Protein AF-A0A958YU13-F1 (afdb_monomer)

Sequence (128 aa):
MLPKTVLDLVNQPFGRNEICEYRNPEIQLRNLEPDIRKAGLGFIFARIAILSGFKGEIPDINKEDITDLLLTRFQTISLNELNFAFKIDRHGYHGEPTQHYQLFNAEYVAKVLNKYLEYKDGVRQRRF

Nearest PDB structures (foldseek):
  4m70-assembly4_H  TM=2.983E-01  e=3.755E+00  Solanum tuberosum
  1r8j-assembly1_A  TM=3.190E-01  e=4.627E+00  Synechococcus elongatus PCC 7942 = FACHB-805
  4m70-assembly2_L  TM=2.774E-01  e=3.382E+00  Solanum tuberosum
  1r8j-assembly1_B  TM=3.356E-01  e=7.028E+00  Synechococcus elongatus PCC 7942 = FACHB-805
  4g86-assembly1_B  TM=3.293E-01  e=7.405E+00  Synechococcus elongatus PCC 7942 = FACHB-805

Mean predicted aligned error: 3.43 Å

Solvent-accessible surface area (backbone atoms only — not comparable to full-atom values): 7325 Å² total; per-residue (Å²): 132,82,56,67,69,41,55,52,50,45,65,43,89,64,54,75,64,42,75,67,74,60,80,68,66,67,58,7,53,68,58,37,57,69,67,55,42,53,53,38,51,51,52,49,50,56,52,46,36,59,76,70,67,48,76,82,79,74,54,67,70,33,54,50,47,33,49,49,49,37,60,72,75,48,24,79,43,29,56,18,51,53,51,41,36,56,51,39,34,72,68,35,77,78,50,81,51,77,80,44,89,84,45,77,36,41,70,45,54,49,54,45,50,51,54,36,50,54,47,51,51,53,57,49,59,74,75,110

Structure (mmCIF, N/CA/C/O backbone):
data_AF-A0A958YU13-F1
#
_entry.id   AF-A0A958YU13-F1
#
loop_
_atom_site.group_PDB
_atom_site.id
_atom_site.type_symbol
_atom_site.label_atom_id
_atom_site.label_alt_id
_atom_site.label_comp_id
_atom_site.label_asym_id
_atom_site.label_entity_id
_atom_site.label_seq_id
_atom_site.pdbx_PDB_ins_code
_atom_site.Cartn_x
_atom_site.Cartn_y
_atom_site.Cartn_z
_atom_site.occupancy
_atom_site.B_iso_or_equiv
_atom_site.auth_seq_id
_atom_site.auth_comp_id
_atom_site.auth_asym_id
_atom_site.auth_atom_id
_atom_site.pdbx_PDB_model_num
ATOM 1 N N . MET A 1 1 ? 10.811 13.795 -12.300 1.00 70.25 1 MET A N 1
ATOM 2 C CA . MET A 1 1 ? 10.123 14.503 -11.196 1.00 70.25 1 MET A CA 1
ATOM 3 C C . MET A 1 1 ? 8.747 13.866 -11.036 1.00 70.25 1 MET A C 1
ATOM 5 O O . MET A 1 1 ? 8.120 13.627 -12.059 1.00 70.25 1 MET A O 1
ATOM 9 N N . LEU A 1 2 ? 8.317 13.502 -9.822 1.00 84.00 2 LEU A N 1
ATOM 10 C CA . LEU A 1 2 ? 6.982 12.913 -9.615 1.00 84.00 2 LEU A CA 1
ATOM 11 C C . LEU A 1 2 ? 5.890 13.977 -9.830 1.00 84.00 2 LEU A C 1
ATOM 13 O O . LEU A 1 2 ? 6.096 15.114 -9.399 1.00 84.00 2 LEU A O 1
ATOM 17 N N . PRO A 1 3 ? 4.743 13.642 -10.452 1.00 89.50 3 PRO A N 1
ATOM 18 C CA . PRO A 1 3 ? 3.630 14.577 -10.586 1.00 89.50 3 PRO A CA 1
ATOM 19 C C . PRO A 1 3 ? 3.138 15.050 -9.215 1.00 89.50 3 PRO A C 1
ATOM 21 O O . PRO A 1 3 ? 2.999 14.239 -8.297 1.00 89.50 3 PRO A O 1
ATOM 24 N N . LYS A 1 4 ? 2.814 16.343 -9.082 1.00 90.38 4 LYS A N 1
ATOM 25 C CA . LYS A 1 4 ? 2.268 16.912 -7.836 1.00 90.38 4 LYS A CA 1
ATOM 26 C C . LYS A 1 4 ? 1.042 16.128 -7.350 1.00 90.38 4 LYS A C 1
ATOM 28 O O . LYS A 1 4 ? 0.987 15.750 -6.187 1.00 90.38 4 LYS A O 1
ATOM 33 N N . THR A 1 5 ? 0.150 15.765 -8.271 1.00 92.44 5 THR A N 1
ATOM 34 C CA . THR A 1 5 ? -1.039 14.942 -8.010 1.00 92.44 5 THR A CA 1
ATOM 35 C C . THR A 1 5 ? -0.710 13.632 -7.290 1.00 92.44 5 THR A C 1
ATOM 37 O O . THR A 1 5 ? -1.417 13.237 -6.371 1.00 92.44 5 THR A O 1
ATOM 40 N N . VAL A 1 6 ? 0.387 12.962 -7.659 1.00 92.81 6 VAL A N 1
ATOM 41 C CA . VAL A 1 6 ? 0.807 11.709 -7.013 1.00 92.81 6 VAL A CA 1
ATOM 42 C C . VAL A 1 6 ? 1.248 11.968 -5.575 1.00 92.81 6 VAL A C 1
ATOM 44 O O . VAL A 1 6 ? 0.865 11.227 -4.671 1.00 92.81 6 VAL A O 1
ATOM 47 N N . LEU A 1 7 ? 2.036 13.021 -5.346 1.00 92.88 7 LEU A N 1
ATOM 48 C CA . LEU A 1 7 ? 2.481 13.385 -4.000 1.00 92.88 7 LEU A CA 1
ATOM 49 C C . LEU A 1 7 ? 1.303 13.764 -3.101 1.00 92.88 7 LEU A C 1
ATOM 51 O O . LEU A 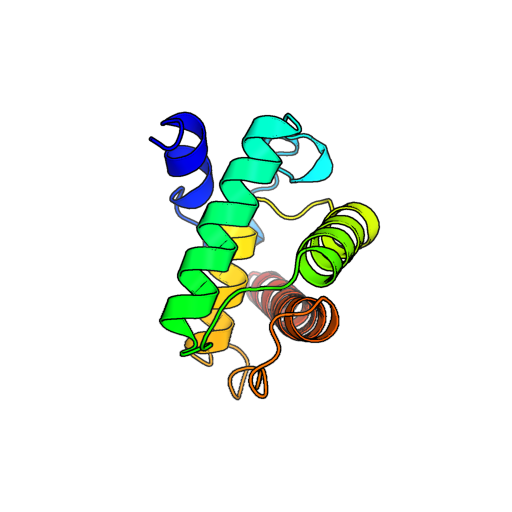1 7 ? 1.279 13.347 -1.944 1.00 92.88 7 LEU A O 1
ATOM 55 N N . ASP A 1 8 ? 0.327 14.493 -3.637 1.00 94.31 8 ASP A N 1
ATOM 56 C CA . ASP A 1 8 ? -0.880 14.884 -2.912 1.00 94.31 8 ASP A CA 1
ATOM 57 C C . ASP A 1 8 ? -1.696 13.638 -2.509 1.00 94.31 8 ASP A C 1
ATOM 59 O O . ASP A 1 8 ? -2.036 13.478 -1.337 1.00 94.31 8 ASP A O 1
ATOM 63 N N . LEU A 1 9 ? -1.907 12.690 -3.434 1.00 93.88 9 LEU A N 1
ATOM 64 C CA . LEU A 1 9 ? -2.626 11.433 -3.170 1.00 93.88 9 LEU A CA 1
ATOM 65 C C . LEU A 1 9 ? -1.925 10.523 -2.152 1.00 93.88 9 LEU A C 1
ATOM 67 O O . LEU A 1 9 ? -2.588 9.841 -1.376 1.00 93.88 9 LEU A O 1
ATOM 71 N N . VAL A 1 10 ? -0.591 10.467 -2.160 1.00 93.25 10 VAL A N 1
ATOM 72 C CA . VAL A 1 10 ? 0.180 9.607 -1.244 1.00 93.25 10 VAL A CA 1
ATOM 73 C C . VAL A 1 10 ? 0.279 10.211 0.159 1.00 93.25 10 VAL A C 1
ATOM 75 O O . VAL A 1 10 ? 0.303 9.471 1.145 1.00 93.25 10 VAL A O 1
ATOM 78 N N . ASN A 1 11 ? 0.393 11.539 0.253 1.00 91.88 11 ASN A N 1
ATOM 79 C CA . ASN A 1 11 ? 0.643 12.242 1.513 1.00 91.88 11 ASN A CA 1
ATOM 80 C C . ASN A 1 11 ? -0.626 12.798 2.167 1.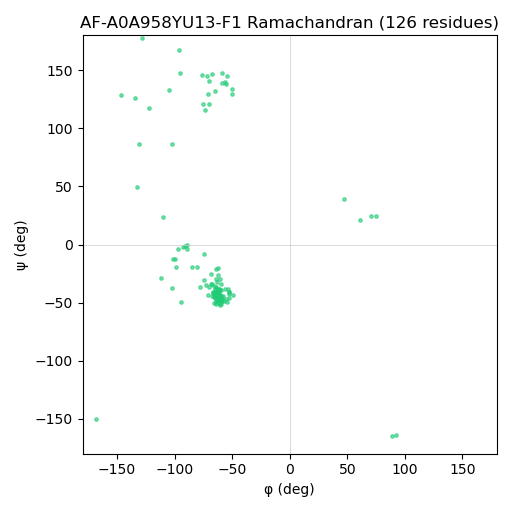00 91.88 11 ASN A C 1
ATOM 82 O O . ASN A 1 11 ? -0.537 13.321 3.279 1.00 91.88 11 ASN A O 1
ATOM 86 N N . GLN A 1 12 ? -1.789 12.674 1.519 1.00 91.25 12 GLN A N 1
ATOM 87 C CA . GLN A 1 12 ? -3.069 12.984 2.143 1.00 91.25 12 GLN A CA 1
ATOM 88 C C . GLN A 1 12 ? -3.167 12.276 3.508 1.00 91.25 12 GLN A C 1
ATOM 90 O O . GLN A 1 12 ? 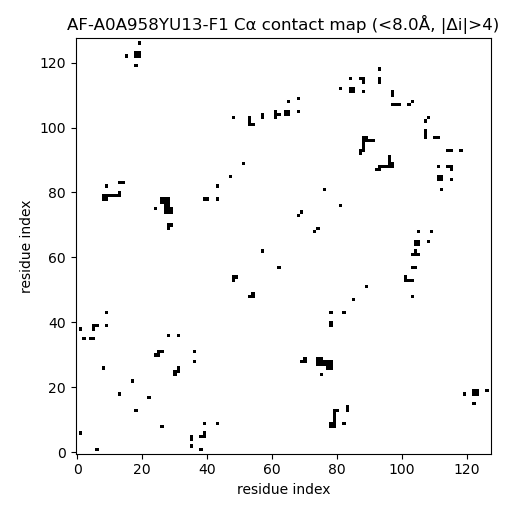-2.929 11.062 3.570 1.00 91.25 12 GLN A O 1
ATOM 95 N N . PRO A 1 13 ? -3.513 12.996 4.596 1.00 89.81 13 PRO A N 1
ATOM 96 C CA . PRO A 1 13 ? -3.658 12.401 5.917 1.00 89.81 13 PRO A CA 1
ATOM 97 C C . PRO A 1 13 ? -4.556 11.166 5.880 1.00 89.81 13 PRO A C 1
ATOM 99 O O . PRO A 1 13 ? -5.607 11.166 5.242 1.00 89.81 13 PRO A O 1
ATOM 102 N N . PHE A 1 14 ? -4.104 10.102 6.535 1.00 90.94 14 PHE A N 1
ATOM 103 C CA . PHE A 1 14 ? -4.853 8.864 6.658 1.00 90.94 14 PHE A CA 1
ATOM 104 C C . PHE A 1 14 ? -4.544 8.217 8.007 1.00 90.94 14 PHE A C 1
ATOM 106 O O . PHE A 1 14 ? -3.378 8.040 8.373 1.00 90.94 14 PHE A O 1
ATOM 113 N N . GLY A 1 15 ? -5.591 7.875 8.748 1.00 88.50 15 GLY A N 1
ATOM 114 C CA . GLY A 1 15 ? -5.514 7.267 10.064 1.00 88.50 15 GLY A CA 1
ATOM 115 C C . GLY A 1 15 ? -6.871 6.746 10.529 1.00 88.50 15 GLY A C 1
ATOM 116 O O . GLY A 1 15 ? -7.700 6.307 9.734 1.00 88.50 15 GLY A O 1
ATOM 117 N N . ARG A 1 16 ? -7.096 6.750 11.848 1.00 86.12 16 ARG A N 1
ATOM 118 C CA . ARG A 1 16 ? -8.315 6.178 12.448 1.00 86.12 16 ARG A CA 1
ATOM 119 C C . ARG A 1 16 ? -9.597 6.874 11.989 1.00 86.12 16 ARG A C 1
ATOM 121 O O . ARG A 1 16 ? -10.595 6.191 11.791 1.00 86.12 16 ARG A O 1
ATOM 128 N N . ASN A 1 17 ? -9.567 8.195 11.821 1.00 86.25 17 ASN A N 1
ATOM 129 C CA . ASN A 1 17 ? -10.741 8.956 11.399 1.00 86.25 17 ASN A CA 1
ATOM 130 C C . ASN A 1 17 ? -11.128 8.566 9.970 1.00 86.25 17 ASN A C 1
ATOM 132 O O . ASN A 1 17 ? -12.251 8.133 9.729 1.00 86.25 17 ASN A O 1
ATOM 136 N N . GLU A 1 18 ? -10.166 8.580 9.047 1.00 87.88 18 GLU A N 1
ATOM 137 C CA . GLU A 1 18 ? -10.390 8.252 7.638 1.00 87.88 18 GLU A CA 1
ATOM 138 C C . GLU A 1 18 ? -10.836 6.795 7.454 1.00 87.88 18 GLU A C 1
ATOM 140 O O . GLU A 1 18 ? -11.741 6.529 6.664 1.00 87.88 18 GLU A O 1
ATOM 145 N N . ILE A 1 19 ? -10.291 5.858 8.245 1.00 87.50 19 ILE A N 1
ATOM 146 C CA . ILE A 1 19 ? -10.737 4.451 8.283 1.00 87.50 19 ILE A CA 1
ATOM 147 C C . ILE A 1 19 ? -12.251 4.328 8.537 1.00 87.50 19 ILE A C 1
ATOM 149 O O . ILE A 1 19 ? -12.907 3.434 7.974 1.00 87.50 19 ILE A O 1
ATOM 153 N N . CYS A 1 20 ? -12.790 5.196 9.395 1.00 81.81 20 CYS A N 1
ATOM 154 C CA . CYS A 1 20 ? -14.165 5.134 9.875 1.00 81.81 20 CYS A CA 1
ATOM 155 C C . CYS A 1 20 ? -15.129 6.080 9.146 1.00 81.81 20 CYS A C 1
ATOM 157 O O . CYS A 1 20 ? -16.334 5.864 9.240 1.00 81.81 20 CYS A O 1
ATOM 159 N N . GLU A 1 21 ? -14.642 7.119 8.465 1.00 73.75 21 GLU A N 1
ATOM 160 C CA . GLU A 1 21 ? -15.484 8.182 7.894 1.00 73.75 21 GLU A CA 1
ATOM 161 C C . GLU A 1 21 ? -15.529 8.195 6.367 1.00 73.75 21 GLU A C 1
ATOM 163 O O . GLU A 1 21 ? -16.537 8.620 5.806 1.00 73.75 21 GLU A O 1
ATOM 168 N N . TYR A 1 22 ? -14.483 7.735 5.671 1.00 62.09 22 TYR A N 1
ATOM 169 C CA . TYR A 1 22 ? -14.307 8.108 4.269 1.00 62.09 22 TYR A CA 1
ATOM 170 C C . TYR A 1 22 ? -13.944 6.931 3.357 1.00 62.09 22 TYR A C 1
ATOM 172 O O . TYR A 1 22 ? -12.955 6.228 3.553 1.00 62.09 22 TYR A O 1
ATOM 180 N N . ARG A 1 23 ? -14.730 6.744 2.293 1.00 72.06 23 ARG A N 1
ATOM 181 C CA . ARG A 1 23 ? -14.322 5.987 1.101 1.00 72.06 23 ARG A CA 1
ATOM 182 C C . ARG A 1 23 ? -14.648 6.824 -0.126 1.00 72.06 23 ARG A C 1
ATOM 184 O O . ARG A 1 23 ? -15.721 6.656 -0.691 1.00 72.06 23 ARG A O 1
ATOM 191 N N . ASN A 1 24 ? -13.747 7.711 -0.541 1.00 86.81 24 ASN A N 1
ATOM 192 C CA . ASN A 1 24 ? -13.853 8.290 -1.879 1.00 86.81 24 ASN A CA 1
ATOM 193 C C . ASN A 1 24 ? -13.445 7.234 -2.911 1.00 86.81 24 ASN A C 1
ATOM 195 O O . ASN A 1 24 ? -12.291 6.798 -2.901 1.00 86.81 24 ASN A O 1
ATOM 199 N N . PRO A 1 25 ? -14.367 6.789 -3.783 1.00 90.25 25 PRO A N 1
ATOM 200 C CA . PRO A 1 25 ? -14.047 5.792 -4.788 1.00 90.25 25 PRO A CA 1
ATOM 201 C C . PRO A 1 25 ? -12.994 6.280 -5.788 1.00 90.25 25 PRO A C 1
ATOM 203 O O . PRO A 1 25 ? -12.197 5.468 -6.239 1.00 90.25 25 PRO A O 1
ATOM 206 N N . GLU A 1 26 ? -12.946 7.571 -6.116 1.00 91.94 26 GLU A N 1
ATOM 207 C CA . GLU A 1 26 ? -12.077 8.124 -7.168 1.00 91.94 26 GLU A CA 1
ATOM 208 C C . GLU A 1 26 ? -10.586 7.970 -6.850 1.00 91.94 26 GLU A C 1
ATOM 210 O O . GLU A 1 26 ? -9.771 7.795 -7.750 1.00 91.94 26 GLU A O 1
ATOM 215 N N . ILE A 1 27 ? -10.227 7.964 -5.564 1.00 91.94 27 ILE A N 1
ATOM 216 C CA . ILE A 1 27 ? -8.836 7.809 -5.115 1.00 91.94 27 ILE A CA 1
ATOM 217 C C . ILE A 1 27 ? -8.422 6.342 -4.906 1.00 91.94 27 ILE A C 1
ATOM 219 O O . ILE A 1 27 ? -7.287 6.072 -4.506 1.00 91.94 27 ILE A O 1
ATOM 223 N N . GLN A 1 28 ? -9.330 5.386 -5.135 1.00 94.75 28 GLN A N 1
ATOM 224 C CA . GLN A 1 28 ? -9.033 3.955 -5.033 1.00 94.75 28 GLN A CA 1
ATOM 225 C C . GLN A 1 28 ? -8.147 3.507 -6.191 1.00 94.75 28 GLN A C 1
ATOM 227 O O . GLN A 1 28 ? -8.341 3.937 -7.326 1.00 94.75 28 GLN A O 1
ATOM 232 N N . LEU A 1 29 ? -7.237 2.565 -5.933 1.00 95.69 29 LEU A N 1
ATOM 233 C CA . LEU A 1 29 ? -6.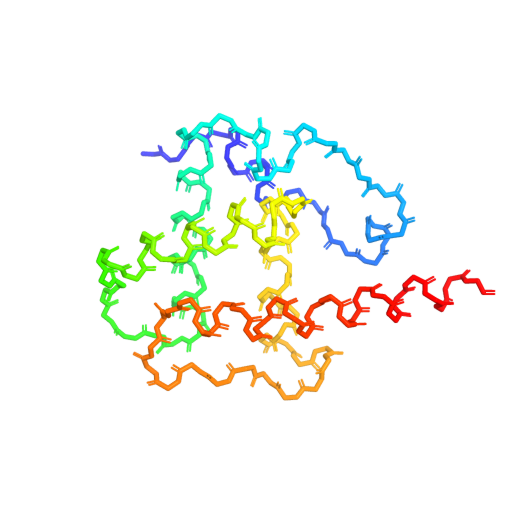292 2.051 -6.927 1.00 95.69 29 LEU A CA 1
ATOM 234 C C . LEU A 1 29 ? -6.967 1.659 -8.248 1.00 95.69 29 LEU A C 1
ATOM 236 O O . LEU A 1 29 ? -6.466 2.025 -9.311 1.00 95.69 29 LEU A O 1
ATOM 240 N N . ARG A 1 30 ? -8.116 0.974 -8.197 1.00 95.12 30 ARG A N 1
ATOM 241 C CA . ARG A 1 30 ? -8.865 0.562 -9.400 1.00 95.12 30 ARG A CA 1
ATOM 242 C C . ARG A 1 30 ? -9.377 1.711 -10.270 1.00 95.12 30 ARG A C 1
ATOM 244 O O . ARG A 1 30 ? -9.559 1.511 -11.463 1.00 95.12 30 ARG A O 1
ATOM 251 N N . ASN A 1 31 ? -9.609 2.880 -9.678 1.00 96.44 31 ASN A N 1
ATOM 252 C CA . ASN A 1 31 ? -10.215 4.031 -10.347 1.00 96.44 31 ASN A CA 1
ATOM 253 C C . ASN A 1 31 ? -9.185 5.092 -10.756 1.00 96.44 31 ASN A C 1
ATOM 255 O O . ASN A 1 31 ? -9.504 5.976 -11.544 1.00 96.44 31 ASN A O 1
ATOM 259 N N . LEU A 1 32 ? -7.948 5.001 -10.258 1.00 95.69 32 LEU A N 1
ATOM 260 C CA . LEU A 1 32 ? -6.866 5.884 -10.681 1.00 95.69 32 LEU A CA 1
ATOM 261 C C . LEU A 1 32 ? -6.468 5.627 -12.139 1.00 95.69 32 LEU A C 1
ATOM 263 O O . LEU A 1 32 ? -6.427 4.481 -12.603 1.00 95.69 32 LEU A O 1
ATOM 267 N N . GLU A 1 33 ? -6.069 6.692 -12.832 1.00 95.69 33 GLU A N 1
ATOM 268 C CA . GLU A 1 33 ? -5.416 6.577 -14.135 1.00 95.69 33 GLU A CA 1
ATOM 269 C C . GLU A 1 33 ? -4.166 5.682 -14.037 1.00 95.69 33 GLU A C 1
ATOM 271 O O . GLU A 1 33 ? -3.421 5.779 -13.050 1.00 95.69 33 GLU A O 1
ATOM 276 N N . PRO A 1 34 ? -3.899 4.815 -15.035 1.00 94.81 34 PRO A N 1
ATOM 277 C CA . PRO A 1 34 ? -2.791 3.863 -14.979 1.00 94.81 34 PRO A CA 1
ATOM 278 C C . PRO A 1 34 ? -1.429 4.492 -14.671 1.00 94.81 34 PRO A C 1
ATOM 280 O O . PRO A 1 34 ? -0.686 3.945 -13.856 1.00 94.81 34 PRO A O 1
ATOM 283 N N . ASP A 1 35 ? -1.127 5.655 -15.251 1.00 95.06 35 ASP A N 1
ATOM 284 C CA . ASP A 1 35 ? 0.155 6.335 -15.052 1.00 95.06 35 ASP A CA 1
ATOM 285 C C . ASP A 1 35 ? 0.291 6.912 -13.641 1.00 95.06 35 ASP A C 1
ATOM 287 O O . ASP A 1 35 ? 1.320 6.720 -12.989 1.00 95.06 35 ASP A O 1
ATOM 291 N N . ILE A 1 36 ? -0.767 7.544 -13.120 1.00 95.75 36 ILE A N 1
ATOM 292 C CA . ILE A 1 36 ? -0.816 8.053 -11.741 1.00 95.75 36 ILE A CA 1
ATOM 293 C C . ILE A 1 36 ? -0.676 6.899 -10.746 1.00 95.75 36 ILE A C 1
ATOM 295 O O . ILE A 1 36 ? 0.123 6.982 -9.809 1.00 95.75 36 ILE A O 1
ATOM 299 N N . ARG A 1 37 ? -1.396 5.794 -10.976 1.00 95.50 37 ARG A N 1
ATOM 300 C CA . ARG A 1 37 ? -1.293 4.579 -10.161 1.00 95.50 37 ARG A CA 1
ATOM 301 C C . ARG A 1 37 ? 0.126 4.020 -10.183 1.00 95.50 37 ARG A C 1
ATOM 303 O O . ARG A 1 37 ? 0.694 3.790 -9.119 1.00 95.50 37 ARG A O 1
ATOM 310 N N . LYS A 1 38 ? 0.714 3.827 -11.367 1.00 95.25 38 LYS A N 1
ATOM 311 C CA . LYS A 1 38 ? 2.068 3.278 -11.525 1.00 95.25 38 LYS A CA 1
ATOM 312 C C . LYS A 1 38 ? 3.111 4.145 -10.819 1.00 95.25 38 LYS A C 1
ATOM 314 O O . LYS A 1 38 ? 3.932 3.614 -10.073 1.00 95.25 38 LYS A O 1
ATOM 319 N N . ALA A 1 39 ? 3.058 5.468 -10.993 1.00 96.00 39 ALA A N 1
ATOM 320 C CA . ALA A 1 39 ? 3.984 6.379 -10.317 1.00 96.00 39 ALA A CA 1
ATOM 321 C C . ALA A 1 39 ? 3.791 6.372 -8.790 1.00 96.00 39 ALA A C 1
ATOM 323 O O . ALA A 1 39 ? 4.775 6.363 -8.049 1.00 96.00 39 ALA A O 1
ATOM 324 N N . GLY A 1 40 ? 2.542 6.336 -8.315 1.00 96.81 40 GLY A N 1
ATOM 325 C CA . GLY A 1 40 ? 2.219 6.261 -6.890 1.00 96.81 40 GLY A CA 1
ATOM 326 C C . GLY A 1 40 ? 2.717 4.976 -6.233 1.00 96.81 40 GLY A C 1
ATOM 327 O O . GLY A 1 40 ? 3.397 5.039 -5.209 1.00 96.81 40 GLY A O 1
ATOM 328 N N . LEU A 1 41 ? 2.445 3.821 -6.845 1.00 97.00 41 LEU A N 1
ATOM 329 C CA . LEU A 1 41 ? 2.932 2.523 -6.371 1.00 97.00 41 LEU A CA 1
ATOM 330 C C . LEU A 1 41 ? 4.461 2.465 -6.370 1.00 97.00 41 LEU A C 1
ATOM 332 O O . LEU A 1 41 ? 5.055 2.081 -5.365 1.00 97.00 41 LEU A O 1
ATOM 336 N N . GLY A 1 42 ? 5.104 2.913 -7.453 1.00 95.50 42 GLY A N 1
ATOM 337 C CA . GLY A 1 42 ? 6.563 2.965 -7.542 1.00 95.50 42 GLY A CA 1
ATOM 338 C C . GLY A 1 42 ? 7.187 3.821 -6.439 1.00 95.50 42 GLY A C 1
ATOM 339 O O . GLY A 1 42 ? 8.134 3.390 -5.784 1.00 95.50 42 GLY A O 1
ATOM 340 N N . PHE A 1 43 ? 6.620 5.001 -6.171 1.00 96.06 43 PHE A N 1
ATOM 341 C CA . PHE A 1 43 ? 7.080 5.869 -5.087 1.00 96.06 43 PHE A CA 1
ATOM 342 C C . PHE A 1 43 ? 6.898 5.230 -3.704 1.00 96.06 43 PHE A C 1
ATOM 344 O O . PHE A 1 43 ? 7.826 5.238 -2.891 1.00 96.06 43 PHE A O 1
ATOM 351 N N . ILE A 1 44 ? 5.719 4.661 -3.436 1.00 97.19 44 ILE A N 1
ATOM 352 C CA . ILE A 1 44 ? 5.409 4.004 -2.163 1.00 97.19 44 ILE A CA 1
ATOM 353 C C . ILE A 1 44 ? 6.367 2.834 -1.921 1.00 97.19 44 ILE A C 1
ATOM 355 O O . ILE A 1 44 ? 7.006 2.785 -0.871 1.00 97.19 44 ILE A O 1
ATOM 359 N N . PHE A 1 45 ? 6.515 1.925 -2.886 1.00 96.38 45 PHE A N 1
ATOM 360 C CA . PHE A 1 45 ? 7.337 0.729 -2.718 1.00 96.38 45 PHE A CA 1
ATOM 361 C C . PHE A 1 45 ? 8.830 1.028 -2.666 1.00 96.38 45 PHE A C 1
ATOM 363 O O . PHE A 1 45 ? 9.515 0.433 -1.840 1.00 96.38 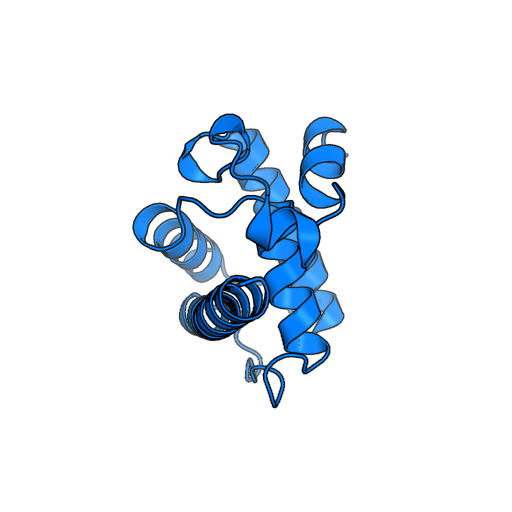45 PHE A O 1
ATOM 370 N N . ALA A 1 46 ? 9.331 2.001 -3.434 1.00 94.69 46 ALA A N 1
ATOM 371 C CA . ALA A 1 46 ? 10.714 2.456 -3.292 1.00 94.69 46 ALA A CA 1
ATOM 372 C C . ALA A 1 46 ? 10.983 2.989 -1.875 1.00 94.69 46 ALA A C 1
ATOM 374 O O . ALA A 1 46 ? 11.975 2.628 -1.242 1.00 94.69 46 ALA A O 1
ATOM 375 N N . ARG A 1 47 ? 10.064 3.799 -1.333 1.00 94.75 47 ARG A N 1
ATOM 376 C CA . ARG A 1 47 ? 10.179 4.319 0.034 1.00 94.75 47 ARG A CA 1
ATOM 377 C C . ARG A 1 47 ? 10.097 3.208 1.083 1.00 94.75 47 ARG A C 1
ATOM 379 O O . ARG A 1 47 ? 10.881 3.224 2.026 1.00 94.75 47 ARG A O 1
ATOM 386 N N . ILE A 1 48 ? 9.179 2.251 0.937 1.00 95.62 48 ILE A N 1
ATOM 387 C CA . ILE A 1 48 ? 9.051 1.118 1.869 1.00 95.62 48 ILE A CA 1
ATOM 388 C C . ILE A 1 48 ? 10.296 0.237 1.817 1.00 95.62 48 ILE A C 1
ATOM 390 O O . ILE A 1 48 ? 10.804 -0.119 2.871 1.00 95.62 48 ILE A O 1
ATOM 394 N N . ALA A 1 49 ? 10.818 -0.076 0.629 1.00 94.56 49 ALA A N 1
ATOM 395 C CA . ALA A 1 49 ? 12.025 -0.882 0.483 1.00 94.56 49 ALA A CA 1
ATOM 396 C C . ALA A 1 49 ? 13.193 -0.268 1.275 1.00 94.56 49 ALA A C 1
ATOM 398 O O . ALA A 1 49 ? 13.821 -0.954 2.079 1.00 94.56 49 ALA A O 1
ATOM 399 N N . ILE A 1 50 ? 13.398 1.047 1.147 1.00 94.38 50 ILE A N 1
ATOM 400 C CA . ILE A 1 50 ? 14.405 1.785 1.924 1.00 94.38 50 ILE A CA 1
ATOM 401 C C . ILE A 1 50 ? 14.113 1.705 3.430 1.00 94.38 50 ILE A C 1
ATOM 403 O O . ILE A 1 50 ? 14.995 1.358 4.213 1.00 94.38 50 ILE A O 1
ATOM 407 N N . LEU A 1 51 ? 12.881 2.010 3.852 1.00 94.56 51 LEU A N 1
ATOM 408 C CA . LEU A 1 51 ? 12.509 2.070 5.273 1.00 94.56 51 LEU A CA 1
ATOM 409 C C . LEU A 1 51 ? 12.516 0.709 5.977 1.00 94.56 51 LEU A C 1
ATOM 411 O O . LEU A 1 51 ? 12.678 0.664 7.195 1.00 94.56 51 LEU A O 1
ATOM 415 N N . SER A 1 52 ? 12.329 -0.376 5.232 1.00 89.25 52 SER A N 1
ATOM 416 C CA . SER A 1 52 ? 12.390 -1.748 5.738 1.00 89.25 52 SER A CA 1
ATOM 417 C C . SER A 1 52 ? 13.806 -2.330 5.682 1.00 89.25 52 SER A C 1
ATOM 419 O O . SER A 1 52 ? 14.024 -3.443 6.139 1.00 89.25 52 SER A O 1
ATOM 421 N N . GLY A 1 53 ? 14.791 -1.605 5.137 1.00 90.38 53 GLY A N 1
ATOM 422 C CA . GLY A 1 53 ? 16.156 -2.116 4.991 1.00 90.38 53 GLY A CA 1
ATOM 423 C C . GLY A 1 53 ? 16.290 -3.214 3.930 1.00 90.38 53 GLY A C 1
ATOM 424 O O . GLY A 1 53 ? 17.208 -4.036 4.004 1.00 90.38 53 GLY A O 1
ATOM 425 N N . PHE A 1 54 ? 15.383 -3.243 2.948 1.00 91.75 54 PHE A N 1
ATOM 426 C CA . PHE A 1 54 ? 15.514 -4.086 1.764 1.00 91.75 54 PHE A CA 1
ATOM 427 C C . PHE A 1 54 ? 16.729 -3.632 0.950 1.00 91.75 54 PHE A C 1
ATOM 429 O O . PHE A 1 54 ? 16.909 -2.440 0.691 1.00 91.75 54 PHE A O 1
ATOM 436 N N . LYS A 1 55 ? 17.573 -4.586 0.553 1.00 87.56 55 LYS A N 1
ATOM 437 C CA . LYS A 1 55 ? 18.783 -4.317 -0.226 1.00 87.56 55 LYS A CA 1
ATOM 438 C C . LYS A 1 55 ? 18.584 -4.736 -1.677 1.00 87.56 55 LYS A C 1
ATOM 440 O O . LYS A 1 55 ? 18.168 -5.857 -1.945 1.00 87.56 55 LYS A O 1
ATOM 445 N N . GLY A 1 56 ? 18.973 -3.859 -2.597 1.00 86.50 56 GLY A N 1
ATOM 446 C CA . GLY A 1 56 ? 18.919 -4.118 -4.033 1.00 86.50 56 GLY A CA 1
ATOM 447 C C . GLY A 1 56 ? 17.625 -3.642 -4.684 1.00 86.50 56 GLY A C 1
ATOM 448 O O . GLY A 1 56 ? 16.890 -2.819 -4.136 1.00 86.50 56 GLY A O 1
ATOM 449 N N . GLU A 1 57 ? 17.380 -4.143 -5.887 1.00 90.56 57 GLU A N 1
ATOM 450 C CA . GLU A 1 57 ? 16.219 -3.783 -6.691 1.00 90.56 57 GLU A CA 1
ATOM 451 C C . GLU A 1 57 ? 15.088 -4.790 -6.502 1.00 90.56 57 GLU A C 1
ATOM 453 O O . GLU A 1 57 ? 15.317 -5.984 -6.316 1.00 90.56 57 GLU A O 1
ATOM 458 N N . ILE A 1 58 ? 13.849 -4.306 -6.579 1.00 93.38 58 ILE A N 1
ATOM 459 C CA . ILE A 1 58 ? 12.686 -5.183 -6.706 1.00 93.38 58 ILE A CA 1
ATOM 460 C C . ILE A 1 58 ? 12.677 -5.691 -8.159 1.00 93.38 58 ILE A C 1
ATOM 462 O O . ILE A 1 58 ? 12.605 -4.854 -9.064 1.00 93.38 58 ILE A O 1
ATOM 466 N N . PRO A 1 59 ? 12.745 -7.009 -8.415 1.00 94.50 59 PRO A N 1
ATOM 467 C CA . PRO A 1 59 ? 12.661 -7.551 -9.771 1.00 94.50 59 PRO A CA 1
ATOM 468 C C . PRO A 1 59 ? 11.347 -7.170 -10.461 1.00 94.50 59 PRO A C 1
ATOM 470 O O . PRO A 1 59 ? 10.309 -7.094 -9.802 1.00 94.50 59 PRO A O 1
ATOM 473 N N . ASP A 1 60 ? 11.364 -6.982 -11.782 1.00 94.62 60 ASP A N 1
ATOM 474 C CA . ASP A 1 60 ? 10.168 -6.565 -12.533 1.00 94.62 60 ASP A CA 1
ATOM 475 C C . ASP A 1 60 ? 9.009 -7.557 -12.406 1.00 94.62 60 ASP A C 1
ATOM 477 O O . ASP A 1 60 ? 7.883 -7.135 -12.156 1.00 94.62 60 ASP A O 1
ATOM 481 N N . ILE A 1 61 ? 9.298 -8.862 -12.406 1.00 96.81 61 ILE A N 1
ATOM 482 C CA . ILE A 1 61 ? 8.292 -9.908 -12.168 1.00 96.81 61 ILE A CA 1
ATOM 483 C C . ILE A 1 61 ? 7.560 -9.730 -10.828 1.00 96.81 61 ILE A C 1
ATOM 485 O O . ILE A 1 61 ? 6.348 -9.902 -10.755 1.00 96.81 61 ILE A O 1
ATOM 489 N N . ASN A 1 62 ? 8.264 -9.301 -9.773 1.00 96.62 62 ASN A N 1
ATOM 490 C CA . ASN A 1 62 ? 7.637 -9.028 -8.480 1.00 96.62 62 ASN A CA 1
ATOM 491 C C . ASN A 1 62 ? 6.802 -7.744 -8.529 1.00 96.62 62 ASN A C 1
ATOM 493 O O . ASN A 1 62 ? 5.768 -7.671 -7.875 1.00 96.62 62 ASN A O 1
ATOM 497 N N . LYS A 1 63 ? 7.221 -6.722 -9.288 1.00 95.62 63 LYS A N 1
ATOM 498 C CA . LYS A 1 63 ? 6.436 -5.484 -9.455 1.00 95.62 63 LYS A CA 1
ATOM 499 C C . LYS A 1 63 ? 5.117 -5.761 -10.177 1.00 95.62 63 LYS A C 1
ATOM 501 O O . LYS A 1 63 ? 4.089 -5.204 -9.789 1.00 95.62 63 LYS A O 1
ATOM 506 N N . GLU A 1 64 ? 5.155 -6.598 -11.209 1.00 96.25 64 GLU A N 1
ATOM 507 C CA . GLU A 1 64 ? 3.981 -7.027 -11.971 1.00 96.25 64 GLU A CA 1
ATOM 508 C C . GLU A 1 64 ? 3.023 -7.834 -11.091 1.00 96.25 64 GLU A C 1
ATOM 510 O O . GLU A 1 64 ? 1.863 -7.451 -10.960 1.00 96.25 64 GLU A O 1
ATOM 515 N N . ASP A 1 65 ? 3.530 -8.854 -10.395 1.00 98.31 65 ASP A N 1
ATOM 516 C CA . ASP A 1 65 ? 2.744 -9.708 -9.494 1.00 98.31 65 ASP A CA 1
ATOM 517 C C . ASP A 1 65 ? 2.123 -8.916 -8.326 1.00 98.31 65 ASP A C 1
ATOM 519 O O . ASP A 1 65 ? 0.941 -9.046 -8.009 1.00 98.31 65 ASP A O 1
ATOM 523 N N . ILE A 1 66 ? 2.875 -7.983 -7.727 1.00 98.19 66 ILE A N 1
ATOM 524 C CA . ILE A 1 66 ? 2.336 -7.067 -6.709 1.00 98.19 66 ILE A CA 1
ATOM 525 C C . ILE A 1 66 ? 1.225 -6.186 -7.294 1.00 98.19 66 ILE A C 1
ATOM 527 O O . ILE A 1 66 ? 0.222 -5.931 -6.624 1.00 98.19 66 ILE A O 1
ATOM 531 N N . THR A 1 67 ? 1.395 -5.689 -8.519 1.00 97.06 67 THR A N 1
ATOM 532 C CA . THR A 1 67 ? 0.385 -4.840 -9.164 1.00 97.06 67 THR A CA 1
ATOM 533 C C . THR A 1 67 ? -0.891 -5.630 -9.436 1.00 97.06 67 THR A C 1
ATOM 535 O O . THR A 1 67 ? -1.977 -5.124 -9.147 1.00 97.06 67 THR A O 1
ATOM 538 N N . ASP A 1 68 ? -0.775 -6.868 -9.917 1.00 97.88 68 ASP A N 1
ATOM 539 C CA . ASP A 1 68 ? -1.917 -7.757 -10.130 1.00 97.88 68 ASP A CA 1
ATOM 540 C C . ASP A 1 68 ? -2.637 -8.074 -8.813 1.00 97.88 68 ASP A C 1
ATOM 542 O O . ASP A 1 68 ? -3.844 -7.856 -8.695 1.00 97.88 68 ASP A O 1
ATOM 546 N N . LEU A 1 69 ? -1.898 -8.445 -7.760 1.00 98.50 69 LEU A N 1
ATOM 547 C CA . LEU A 1 69 ? -2.443 -8.650 -6.414 1.00 98.50 69 LEU A CA 1
ATOM 548 C C . LEU A 1 69 ? -3.248 -7.435 -5.926 1.00 98.50 69 LEU A C 1
ATOM 550 O O . LEU A 1 69 ? -4.343 -7.572 -5.366 1.00 98.50 69 LEU A O 1
ATOM 554 N N . LEU A 1 70 ? -2.701 -6.231 -6.105 1.00 98.19 70 LEU A N 1
ATOM 555 C CA . LEU A 1 70 ? -3.360 -5.002 -5.680 1.00 98.19 70 LEU A CA 1
ATOM 556 C C . LEU A 1 70 ? -4.639 -4.730 -6.471 1.00 98.19 70 LEU A C 1
ATOM 558 O O . LEU A 1 70 ? -5.629 -4.305 -5.879 1.00 98.19 70 LEU A O 1
ATOM 562 N N . LEU A 1 71 ? -4.636 -4.970 -7.781 1.00 96.81 71 LEU A N 1
ATOM 563 C CA . LEU A 1 71 ? -5.778 -4.700 -8.655 1.00 96.81 71 LEU A CA 1
ATOM 564 C C . LEU A 1 71 ? -6.856 -5.788 -8.616 1.00 96.81 71 LEU A C 1
ATOM 566 O O . LEU A 1 71 ? -8.004 -5.505 -8.950 1.00 96.81 71 LEU A O 1
ATOM 570 N N . THR A 1 72 ? -6.530 -6.993 -8.156 1.00 97.25 72 THR A N 1
ATOM 571 C CA . THR A 1 72 ? -7.485 -8.103 -8.030 1.00 97.25 72 THR A CA 1
ATOM 572 C C . THR A 1 72 ? -8.092 -8.188 -6.629 1.00 97.25 72 THR A C 1
ATOM 574 O O . THR A 1 72 ? -9.315 -8.237 -6.481 1.00 97.25 72 THR A O 1
ATOM 577 N N . ARG A 1 73 ? -7.263 -8.155 -5.576 1.00 97.56 73 ARG A N 1
ATOM 578 C CA . ARG A 1 73 ? -7.695 -8.396 -4.187 1.00 97.56 73 ARG A CA 1
ATOM 579 C C . ARG A 1 73 ? -7.848 -7.123 -3.359 1.00 97.56 73 ARG A C 1
ATOM 581 O O . ARG A 1 73 ? -8.770 -7.027 -2.553 1.00 97.56 73 ARG A O 1
ATOM 588 N N . PHE A 1 74 ? -6.969 -6.141 -3.548 1.00 97.06 74 PHE A N 1
ATOM 589 C CA . PHE A 1 74 ? -6.910 -4.928 -2.715 1.00 97.06 74 PHE A CA 1
ATOM 590 C C . PHE A 1 74 ? -7.355 -3.661 -3.458 1.00 97.06 74 PHE A C 1
ATOM 592 O O . PHE A 1 74 ? -7.018 -2.538 -3.082 1.00 97.06 74 PHE A O 1
ATOM 599 N N . GLN A 1 75 ? -8.167 -3.842 -4.496 1.00 94.06 75 GLN A N 1
ATOM 600 C CA . GLN A 1 75 ? -8.465 -2.837 -5.517 1.00 94.06 75 GLN A CA 1
ATOM 601 C C . GLN A 1 75 ? -9.156 -1.563 -4.996 1.00 94.06 75 GLN A C 1
ATOM 603 O O . GLN A 1 75 ? -9.134 -0.520 -5.650 1.00 94.06 75 GLN A O 1
ATOM 608 N N . THR A 1 76 ? -9.777 -1.640 -3.814 1.00 94.44 76 THR A N 1
ATOM 609 C CA . THR A 1 76 ? -10.503 -0.533 -3.175 1.00 94.44 76 THR A CA 1
ATOM 610 C C . THR A 1 76 ? -9.658 0.290 -2.203 1.00 94.44 76 THR A C 1
ATOM 612 O O . THR A 1 76 ? -10.192 1.218 -1.600 1.00 94.44 76 THR A O 1
ATOM 615 N N . ILE A 1 77 ? -8.392 -0.071 -1.986 1.00 95.31 77 ILE A N 1
ATOM 616 C CA . ILE A 1 77 ? -7.454 0.707 -1.167 1.00 95.31 77 ILE A CA 1
ATOM 617 C C . ILE A 1 77 ? -6.982 1.924 -1.976 1.00 95.31 77 ILE A C 1
ATOM 619 O O . ILE A 1 77 ? -6.856 1.837 -3.196 1.00 95.31 77 ILE A O 1
ATOM 623 N N . SER A 1 78 ? -6.739 3.061 -1.325 1.00 96.12 78 SER A N 1
ATOM 624 C CA . SER A 1 78 ? -6.125 4.253 -1.937 1.00 96.12 78 SER A CA 1
ATOM 625 C C . SER A 1 78 ? -4.607 4.318 -1.699 1.00 96.12 78 SER A C 1
ATOM 627 O O . SER A 1 78 ? -4.058 3.589 -0.875 1.00 96.12 78 SER A O 1
ATOM 629 N N . LEU A 1 79 ? -3.889 5.200 -2.406 1.00 96.69 79 LEU A N 1
ATOM 630 C CA . LEU A 1 79 ? -2.426 5.322 -2.270 1.00 96.69 79 LEU A CA 1
ATOM 631 C C . LEU A 1 79 ? -1.976 5.727 -0.851 1.00 96.69 79 LEU A C 1
ATOM 633 O O . LEU A 1 79 ? -1.034 5.141 -0.313 1.00 96.69 79 LEU A O 1
ATOM 637 N N . ASN A 1 80 ? -2.644 6.694 -0.219 1.00 95.94 80 ASN A N 1
ATOM 638 C CA . ASN A 1 80 ? -2.381 7.067 1.176 1.00 95.94 80 ASN A CA 1
ATOM 639 C C . ASN A 1 80 ? -2.709 5.937 2.164 1.00 95.94 80 ASN A C 1
ATOM 641 O O . ASN A 1 80 ? -1.954 5.725 3.111 1.00 95.94 80 ASN A O 1
ATOM 645 N N . GLU A 1 81 ? -3.786 5.185 1.930 1.00 96.75 81 GLU A N 1
ATOM 646 C CA . GLU A 1 81 ? -4.166 4.032 2.749 1.00 96.75 81 GLU A CA 1
ATOM 647 C C . GLU A 1 81 ? -3.132 2.902 2.641 1.00 96.75 81 GLU A C 1
ATOM 649 O O . GLU A 1 81 ? -2.683 2.385 3.662 1.00 96.75 81 GLU A O 1
ATOM 654 N N . LEU A 1 82 ? -2.679 2.574 1.425 1.00 97.75 82 LEU A N 1
ATOM 655 C CA . LEU A 1 82 ? -1.591 1.622 1.188 1.00 97.75 82 LEU A CA 1
ATOM 656 C C . LEU A 1 82 ? -0.321 2.054 1.930 1.00 97.75 82 LEU A C 1
ATOM 658 O O . LEU A 1 82 ? 0.290 1.272 2.654 1.00 97.75 82 LEU A O 1
ATOM 662 N N . ASN A 1 83 ? 0.061 3.324 1.794 1.00 97.19 83 ASN A N 1
ATOM 663 C CA . ASN A 1 83 ? 1.210 3.878 2.498 1.00 97.19 83 ASN A CA 1
ATOM 664 C C . ASN A 1 83 ? 1.056 3.796 4.030 1.00 97.19 83 ASN A C 1
ATOM 666 O O . ASN A 1 83 ? 2.015 3.500 4.748 1.00 97.19 83 ASN A O 1
ATOM 670 N N . PHE A 1 84 ? -0.152 4.038 4.540 1.00 97.06 84 PHE A N 1
ATOM 671 C CA . PHE A 1 84 ? -0.465 3.924 5.958 1.00 97.06 84 PHE A CA 1
ATOM 672 C C . PHE A 1 84 ? -0.382 2.475 6.453 1.00 97.06 84 PHE A C 1
ATOM 674 O O . PHE A 1 84 ? 0.200 2.249 7.511 1.00 97.06 84 PHE A O 1
ATOM 681 N N . ALA A 1 85 ? -0.875 1.499 5.685 1.00 97.75 85 ALA A N 1
ATOM 682 C CA . ALA A 1 85 ? -0.804 0.078 6.024 1.00 97.75 85 ALA A CA 1
ATOM 683 C C . ALA A 1 85 ? 0.641 -0.369 6.311 1.00 97.75 85 ALA A C 1
ATOM 685 O O . ALA A 1 85 ? 0.933 -0.910 7.376 1.00 97.75 85 ALA A O 1
ATOM 686 N N . PHE A 1 86 ? 1.580 -0.034 5.421 1.00 98.00 86 PHE A N 1
ATOM 687 C CA . PHE A 1 86 ? 3.000 -0.333 5.637 1.00 98.00 86 PHE A CA 1
ATOM 688 C C . PHE A 1 86 ? 3.622 0.466 6.785 1.00 98.00 86 PHE A C 1
ATOM 690 O O . PHE A 1 86 ? 4.501 -0.034 7.489 1.00 98.00 86 PHE A O 1
ATOM 697 N N . LYS A 1 87 ? 3.188 1.715 6.997 1.00 97.06 87 LYS A N 1
ATOM 698 C CA . LYS A 1 87 ? 3.646 2.520 8.136 1.00 97.06 87 LYS A CA 1
ATOM 699 C C . LYS A 1 87 ? 3.270 1.853 9.457 1.00 97.06 87 LYS A C 1
ATOM 701 O O . LYS A 1 87 ? 4.125 1.754 10.333 1.00 97.06 87 LYS A O 1
ATOM 706 N N . ILE A 1 88 ? 2.021 1.418 9.608 1.00 97.19 88 ILE A N 1
ATOM 707 C CA . ILE A 1 88 ? 1.556 0.855 10.875 1.00 97.19 88 ILE A CA 1
ATOM 708 C C . ILE A 1 88 ? 2.079 -0.560 11.129 1.00 97.19 88 ILE A C 1
ATOM 710 O O . ILE A 1 88 ? 2.334 -0.884 12.288 1.00 97.19 88 ILE A O 1
ATOM 714 N N . ASP A 1 89 ? 2.320 -1.353 10.079 1.00 98.00 89 ASP A N 1
ATOM 715 C CA . ASP A 1 89 ? 2.981 -2.655 10.206 1.00 98.00 89 ASP A CA 1
ATOM 716 C C . ASP A 1 89 ? 4.415 -2.485 10.714 1.00 98.00 89 ASP A C 1
ATOM 718 O O . ASP A 1 89 ? 4.776 -3.060 11.737 1.00 98.00 89 ASP A O 1
ATOM 722 N N . ARG A 1 90 ? 5.196 -1.590 10.094 1.00 96.00 90 ARG A N 1
ATOM 723 C CA . ARG A 1 90 ? 6.570 -1.284 10.525 1.00 96.00 90 ARG A CA 1
ATOM 724 C C . ARG A 1 90 ? 6.647 -0.724 11.947 1.00 96.00 90 ARG A C 1
ATOM 726 O O . ARG A 1 90 ? 7.659 -0.896 12.615 1.00 96.00 90 ARG A O 1
ATOM 733 N N . HIS A 1 91 ? 5.609 -0.025 12.398 1.00 96.00 91 HIS A N 1
ATOM 734 C CA . HIS A 1 91 ? 5.539 0.556 13.742 1.00 96.00 91 HIS A CA 1
ATOM 735 C C . HIS A 1 91 ? 4.895 -0.387 14.778 1.00 96.00 91 HIS A C 1
ATOM 737 O O . HIS A 1 91 ? 4.784 -0.010 15.941 1.00 96.00 91 HIS A O 1
ATOM 743 N N . GLY A 1 92 ? 4.448 -1.580 14.377 1.00 95.50 92 GLY A N 1
ATOM 744 C CA . GLY A 1 92 ? 3.931 -2.601 15.289 1.00 95.50 92 GLY A CA 1
ATOM 745 C C . GLY A 1 92 ? 2.528 -2.347 15.860 1.00 95.50 92 GLY A C 1
ATOM 746 O O . GLY A 1 92 ? 2.190 -2.858 16.925 1.00 95.50 92 GLY A O 1
ATOM 747 N N . TYR A 1 93 ? 1.673 -1.568 15.186 1.00 93.69 93 TYR A N 1
ATOM 748 C CA . TYR A 1 93 ? 0.324 -1.243 15.700 1.00 93.69 93 TYR A CA 1
ATOM 749 C C . TYR A 1 93 ? -0.609 -2.456 15.835 1.00 93.69 93 TYR A C 1
ATOM 751 O O . TYR A 1 93 ? -1.615 -2.383 16.542 1.00 93.69 93 TYR A O 1
ATOM 759 N N . HIS A 1 94 ? -0.313 -3.536 15.121 1.00 92.31 94 HIS A N 1
ATOM 760 C CA . HIS A 1 94 ? -1.096 -4.769 15.080 1.00 92.31 94 HIS A CA 1
ATOM 761 C C . HIS A 1 94 ? -0.170 -5.984 15.250 1.00 92.31 94 HIS A C 1
ATOM 763 O O . HIS A 1 94 ? -0.186 -6.925 14.455 1.00 92.31 94 HIS A O 1
ATOM 769 N N . GLY A 1 95 ? 0.687 -5.916 16.273 1.00 93.31 95 GLY A N 1
ATOM 770 C CA . GLY A 1 95 ? 1.671 -6.946 16.610 1.00 93.31 95 GLY A CA 1
ATOM 771 C C . GLY A 1 95 ? 3.009 -6.757 15.901 1.00 93.31 95 GLY A C 1
ATOM 772 O O . GLY A 1 95 ? 3.285 -5.692 15.357 1.00 93.31 95 GLY A O 1
ATOM 773 N N . GLU A 1 96 ? 3.832 -7.805 15.907 1.00 96.00 96 GLU A N 1
ATOM 774 C CA . GLU A 1 96 ? 5.180 -7.776 15.328 1.00 96.00 96 GLU A CA 1
ATOM 775 C C . GLU A 1 96 ? 5.175 -7.344 13.853 1.00 96.00 96 GLU A C 1
ATOM 777 O O . GLU A 1 96 ? 4.314 -7.815 13.098 1.00 96.00 96 GLU A O 1
ATOM 782 N N . PRO A 1 97 ? 6.113 -6.486 13.406 1.00 96.44 97 PRO A N 1
ATOM 783 C CA . PRO A 1 97 ? 6.248 -6.114 12.000 1.00 96.44 97 PRO A CA 1
ATOM 784 C C . PRO A 1 97 ? 6.405 -7.329 11.083 1.00 96.44 97 PRO A C 1
ATOM 786 O O . PRO A 1 97 ? 7.024 -8.335 11.441 1.00 96.44 97 PRO A O 1
ATOM 789 N N . THR A 1 98 ? 5.852 -7.246 9.874 1.00 97.06 98 THR A N 1
ATOM 790 C CA . THR A 1 98 ? 5.934 -8.348 8.914 1.00 97.06 98 THR A CA 1
ATOM 791 C C . THR A 1 98 ? 7.365 -8.492 8.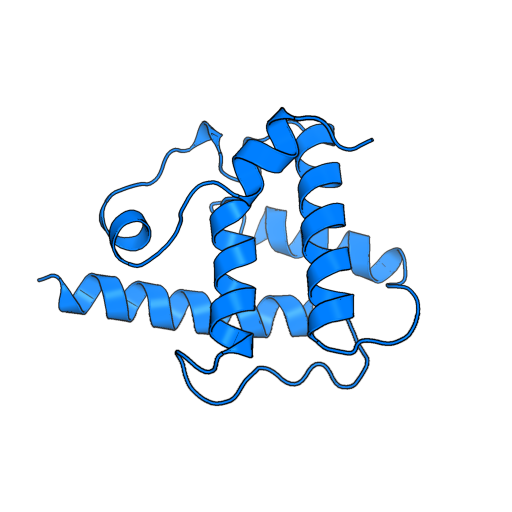403 1.00 97.06 98 THR A C 1
ATOM 793 O O . THR A 1 98 ? 7.926 -7.580 7.796 1.00 97.06 98 THR A O 1
ATOM 796 N N . GLN A 1 99 ? 7.953 -9.669 8.617 1.00 94.06 99 GLN A N 1
ATOM 797 C CA . GLN A 1 99 ? 9.284 -9.996 8.116 1.00 94.06 99 GLN A CA 1
ATOM 798 C C . GLN A 1 99 ? 9.254 -10.171 6.594 1.00 94.06 99 GLN A C 1
ATOM 800 O O . GLN A 1 99 ? 8.434 -10.921 6.065 1.00 94.06 99 GLN A O 1
ATOM 805 N N . HIS A 1 100 ? 10.165 -9.492 5.897 1.00 89.12 100 HIS A N 1
ATOM 806 C CA . HIS A 1 100 ? 10.284 -9.570 4.437 1.00 89.12 100 HIS A CA 1
ATOM 807 C C . HIS A 1 100 ? 11.410 -10.503 3.970 1.00 89.12 100 HIS A C 1
ATOM 809 O O . HIS A 1 100 ? 11.478 -10.802 2.789 1.00 89.12 100 HIS A O 1
ATOM 815 N N . TYR A 1 101 ? 12.316 -10.953 4.850 1.00 89.25 101 TYR A N 1
ATOM 816 C CA . TYR A 1 101 ? 13.399 -11.903 4.517 1.00 89.25 101 TYR A CA 1
ATOM 817 C C . TYR A 1 101 ? 14.193 -11.556 3.239 1.00 89.25 101 TYR A C 1
ATOM 819 O O . TYR A 1 101 ? 14.542 -12.433 2.458 1.00 89.25 101 TYR A O 1
ATOM 827 N N . GLN A 1 102 ? 14.473 -10.263 3.019 1.00 87.81 102 GLN A N 1
ATOM 828 C CA . GLN A 1 102 ? 15.127 -9.744 1.800 1.00 87.81 102 GLN A CA 1
ATOM 829 C C . GLN A 1 102 ? 14.359 -9.998 0.484 1.00 87.81 102 GLN A C 1
ATOM 831 O O . GLN A 1 102 ? 14.935 -9.909 -0.594 1.00 87.81 102 GLN A O 1
ATOM 836 N N . LEU A 1 103 ? 13.051 -10.249 0.556 1.00 90.38 103 LEU A N 1
ATOM 837 C CA . LEU A 1 103 ? 12.156 -10.414 -0.586 1.00 90.38 103 LEU A CA 1
ATOM 838 C C . LEU A 1 103 ? 11.019 -9.392 -0.520 1.00 90.38 103 LEU A C 1
ATOM 840 O O . LEU A 1 103 ? 10.196 -9.399 0.392 1.00 90.38 103 LEU A O 1
ATOM 844 N N . PHE A 1 104 ? 10.955 -8.515 -1.519 1.00 95.62 104 PHE A N 1
ATOM 845 C CA . PHE A 1 104 ? 9.829 -7.607 -1.715 1.00 95.62 104 PHE A CA 1
ATOM 846 C C . PHE A 1 104 ? 8.952 -8.171 -2.839 1.00 95.62 104 PHE A C 1
ATOM 848 O O . PHE A 1 104 ? 9.145 -7.851 -4.010 1.00 95.62 104 PHE A O 1
ATOM 855 N N . ASN A 1 105 ? 8.029 -9.063 -2.486 1.00 96.69 105 ASN A N 1
ATOM 856 C CA . ASN A 1 105 ? 7.157 -9.786 -3.416 1.00 96.69 105 ASN A CA 1
ATOM 857 C C . ASN A 1 105 ? 5.674 -9.662 -3.017 1.00 96.69 105 ASN A C 1
ATOM 859 O O . ASN A 1 105 ? 5.339 -9.069 -1.986 1.00 96.69 105 ASN A O 1
ATOM 863 N N . ALA A 1 106 ? 4.777 -10.235 -3.824 1.00 97.88 106 ALA A N 1
ATOM 864 C CA . ALA A 1 106 ? 3.341 -10.213 -3.558 1.00 97.88 106 ALA A CA 1
ATOM 865 C C . ALA A 1 106 ? 2.973 -10.883 -2.224 1.00 97.88 106 ALA A C 1
ATOM 867 O O . ALA A 1 106 ? 2.086 -10.400 -1.526 1.00 97.88 106 ALA A O 1
ATOM 868 N N . GLU A 1 107 ? 3.687 -11.934 -1.811 1.00 97.94 107 GLU A N 1
ATOM 869 C CA . GLU A 1 107 ? 3.462 -12.592 -0.518 1.00 97.94 107 GLU A CA 1
ATOM 870 C C . GLU A 1 107 ? 3.703 -11.635 0.662 1.00 97.94 107 GLU A C 1
ATOM 872 O O . GLU A 1 107 ? 2.860 -11.524 1.556 1.00 97.94 107 GLU A O 1
ATOM 877 N N . TYR A 1 108 ? 4.826 -10.908 0.656 1.00 97.56 108 TYR A N 1
ATOM 878 C CA . TYR A 1 108 ? 5.136 -9.902 1.673 1.00 97.56 108 TYR A CA 1
ATOM 879 C C . TYR A 1 108 ? 4.070 -8.799 1.711 1.00 97.56 108 TYR A C 1
ATOM 881 O O . TYR A 1 108 ? 3.532 -8.488 2.777 1.00 97.56 108 TYR A O 1
ATOM 889 N N . VAL A 1 109 ? 3.709 -8.257 0.543 1.00 98.31 109 VAL A N 1
ATOM 890 C CA . VAL A 1 109 ? 2.678 -7.215 0.425 1.00 98.31 109 VAL A CA 1
ATOM 891 C C . VAL A 1 109 ? 1.323 -7.722 0.931 1.00 98.31 109 VAL A C 1
ATOM 893 O O . VAL A 1 109 ? 0.660 -7.036 1.708 1.00 98.31 109 VAL A O 1
ATOM 896 N N . ALA A 1 110 ? 0.923 -8.940 0.560 1.00 98.56 110 ALA A N 1
ATOM 897 C CA . ALA A 1 110 ? -0.331 -9.544 0.995 1.00 98.56 110 ALA A CA 1
ATOM 898 C C . ALA A 1 110 ? -0.384 -9.728 2.517 1.00 98.56 110 ALA A C 1
ATOM 900 O O . ALA A 1 110 ? -1.415 -9.441 3.122 1.00 98.56 110 ALA A O 1
ATOM 901 N N . LYS A 1 111 ? 0.708 -10.180 3.149 1.00 98.38 111 LYS A N 1
ATOM 902 C CA . LYS A 1 111 ? 0.780 -10.341 4.611 1.00 98.38 111 LYS A CA 1
ATOM 903 C C . LYS A 1 111 ? 0.564 -9.014 5.337 1.00 98.38 111 LYS A C 1
ATOM 905 O O . LYS A 1 111 ? -0.275 -8.950 6.234 1.00 98.38 111 LYS A O 1
ATOM 910 N N . VAL A 1 112 ? 1.255 -7.956 4.906 1.00 98.38 112 VAL A N 1
ATOM 911 C CA . VAL A 1 112 ? 1.090 -6.602 5.461 1.00 98.38 112 VAL A CA 1
ATOM 912 C C . VAL A 1 112 ? -0.358 -6.133 5.310 1.00 98.38 112 VAL A C 1
ATOM 914 O O . VAL A 1 112 ? -0.972 -5.679 6.275 1.00 98.38 112 VAL A O 1
ATOM 917 N N . LEU A 1 113 ? -0.930 -6.275 4.111 1.00 98.50 113 LEU A N 1
ATOM 918 C CA . LEU A 1 113 ? -2.283 -5.800 3.831 1.00 98.50 113 LEU A CA 1
ATOM 919 C C . LEU A 1 113 ? -3.367 -6.593 4.567 1.00 98.50 113 LEU A C 1
ATOM 921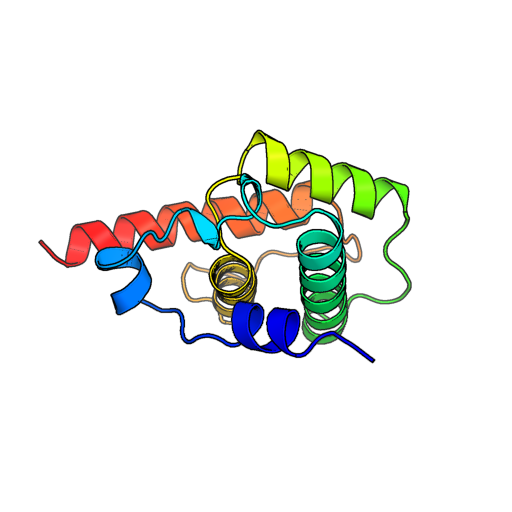 O O . LEU A 1 113 ? -4.347 -5.996 5.000 1.00 98.50 113 LEU A O 1
ATOM 925 N N . ASN A 1 114 ? -3.194 -7.897 4.779 1.00 98.44 114 ASN A N 1
ATOM 926 C CA . ASN A 1 114 ? -4.145 -8.691 5.563 1.00 98.44 114 ASN A CA 1
ATOM 927 C C . ASN A 1 114 ? -4.176 -8.246 7.029 1.00 98.44 114 ASN A C 1
ATOM 929 O O . ASN A 1 114 ? -5.253 -7.979 7.557 1.00 98.44 114 ASN A O 1
ATOM 933 N N . LYS A 1 115 ? -3.007 -8.056 7.653 1.00 98.31 115 LYS A N 1
ATOM 934 C CA . LYS A 1 115 ? -2.919 -7.521 9.023 1.00 98.31 115 LYS A CA 1
ATOM 935 C C . LYS A 1 115 ? -3.514 -6.118 9.122 1.00 98.31 115 LYS A C 1
ATOM 937 O O . LYS A 1 115 ? -4.190 -5.786 10.096 1.00 98.31 115 LYS A O 1
ATOM 942 N N . TYR A 1 116 ? -3.304 -5.295 8.094 1.00 97.62 116 TYR A N 1
ATOM 943 C CA . TYR A 1 116 ? -3.939 -3.985 8.007 1.00 97.62 116 TYR A CA 1
ATOM 944 C C . TYR A 1 116 ? -5.472 -4.081 7.947 1.00 97.62 116 TYR A C 1
ATOM 946 O O . TYR A 1 116 ? -6.139 -3.309 8.632 1.00 97.62 116 TYR A O 1
ATOM 954 N N . LEU A 1 117 ? -6.045 -5.007 7.170 1.00 95.94 117 LEU A N 1
ATOM 955 C CA . LEU A 1 117 ? -7.499 -5.192 7.103 1.00 95.94 117 LEU A CA 1
ATOM 956 C C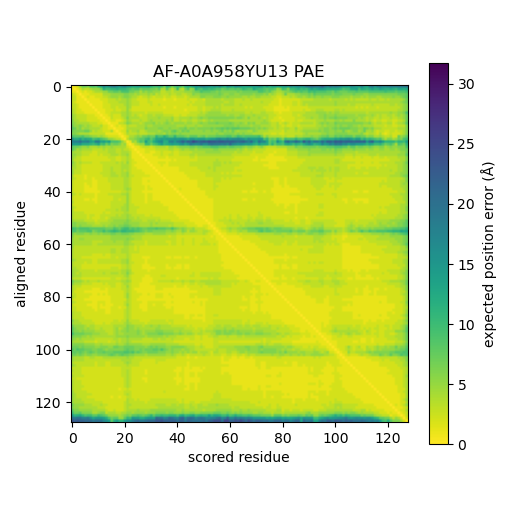 . LEU A 1 117 ? -8.083 -5.621 8.456 1.00 95.94 117 LEU A C 1
ATOM 958 O O . LEU A 1 117 ? -9.069 -5.036 8.896 1.00 95.94 117 LEU A O 1
ATOM 962 N N . GLU A 1 118 ? -7.430 -6.545 9.162 1.00 96.81 118 GLU A N 1
ATOM 963 C CA . GLU A 1 118 ? -7.822 -6.939 10.523 1.00 96.81 118 GLU A CA 1
ATOM 964 C C . GLU A 1 118 ? -7.778 -5.747 11.493 1.00 96.81 118 GLU A C 1
ATOM 966 O O . GLU A 1 118 ? -8.727 -5.490 12.239 1.00 96.81 118 GLU A O 1
ATOM 971 N N . TYR A 1 119 ? -6.700 -4.956 11.442 1.00 95.75 119 TYR A N 1
ATOM 972 C CA . TYR A 1 119 ? -6.583 -3.722 12.218 1.00 95.75 119 TYR A CA 1
ATOM 973 C C . TYR A 1 119 ? -7.705 -2.733 11.886 1.00 95.75 119 TYR A C 1
ATOM 975 O O . TYR A 1 119 ? -8.317 -2.152 12.785 1.00 95.75 119 TYR A O 1
ATOM 983 N N . LYS A 1 120 ? -7.980 -2.535 10.595 1.00 94.12 120 LYS A N 1
ATOM 984 C CA . LYS A 1 120 ? -9.003 -1.623 10.083 1.00 94.12 120 LYS A CA 1
ATOM 985 C C . LYS A 1 120 ? -10.391 -2.011 10.585 1.00 94.12 120 LYS A C 1
ATOM 987 O O . LYS A 1 120 ? -11.139 -1.135 11.021 1.00 94.12 120 LYS A O 1
ATOM 992 N N . ASP A 1 121 ? -10.717 -3.299 10.572 1.00 93.56 121 ASP A N 1
ATOM 993 C CA . ASP A 1 121 ? -11.988 -3.809 11.084 1.00 93.56 121 ASP A CA 1
ATOM 994 C C . ASP A 1 121 ? -12.090 -3.636 12.603 1.00 93.56 121 ASP A C 1
ATOM 996 O O . ASP A 1 121 ? -13.108 -3.148 13.097 1.00 93.56 121 ASP A O 1
ATOM 1000 N N . GLY A 1 122 ? -11.009 -3.892 13.346 1.00 93.88 122 GLY A N 1
ATOM 1001 C CA . GLY A 1 122 ? -10.957 -3.625 14.786 1.00 93.88 122 GLY A CA 1
ATOM 1002 C C . GLY A 1 122 ? -11.126 -2.142 15.142 1.00 93.88 122 GLY A C 1
ATOM 1003 O O . GLY A 1 122 ? -11.810 -1.807 16.109 1.00 93.88 122 GLY A O 1
ATOM 1004 N N . VAL A 1 123 ? -10.546 -1.226 14.358 1.00 92.31 123 VAL A N 1
ATOM 1005 C CA . VAL A 1 123 ? -10.733 0.227 14.541 1.00 92.31 123 VAL A CA 1
ATOM 1006 C C . VAL A 1 123 ? -12.189 0.630 14.307 1.00 92.31 123 VAL A C 1
ATOM 1008 O O . VAL A 1 123 ? -12.725 1.423 15.078 1.00 92.31 123 VAL A O 1
ATOM 1011 N N . ARG A 1 124 ? -12.841 0.064 13.285 1.00 89.62 124 ARG A N 1
ATOM 1012 C CA . ARG A 1 124 ? -14.255 0.332 12.983 1.00 89.62 124 ARG A CA 1
ATOM 1013 C C . ARG A 1 124 ? -15.191 -0.181 14.068 1.00 89.62 124 ARG A C 1
ATOM 1015 O O . ARG A 1 124 ? -16.116 0.531 14.437 1.00 89.62 124 ARG A O 1
ATOM 1022 N N . GLN A 1 125 ? -14.935 -1.377 14.594 1.00 89.56 125 GLN A N 1
ATOM 1023 C CA . GLN A 1 125 ? -15.754 -1.978 15.649 1.00 89.56 125 GLN A CA 1
ATOM 1024 C C . GLN A 1 125 ? -15.688 -1.197 16.965 1.00 89.56 125 GLN A C 1
ATOM 1026 O O . GLN A 1 125 ? -16.698 -1.080 17.634 1.00 89.56 125 GLN A O 1
ATOM 1031 N N . ARG A 1 126 ? -14.532 -0.616 17.319 1.00 85.50 126 ARG A N 1
ATOM 1032 C CA . ARG A 1 126 ? -14.354 0.168 18.561 1.00 85.50 126 ARG A CA 1
ATOM 1033 C C . ARG A 1 126 ? -14.988 1.562 18.535 1.00 85.50 126 ARG A C 1
ATOM 1035 O O . ARG A 1 126 ? -14.915 2.272 19.535 1.00 85.50 126 ARG A O 1
ATOM 1042 N N . ARG A 1 127 ? -15.488 2.006 17.380 1.00 71.56 127 ARG A N 1
ATOM 1043 C CA . ARG A 1 127 ? -16.152 3.309 17.237 1.00 71.56 127 ARG A CA 1
ATOM 1044 C C . ARG A 1 127 ? -17.638 3.246 17.619 1.00 71.56 127 ARG A C 1
ATOM 1046 O O . ARG A 1 127 ? -18.221 4.295 17.884 1.00 71.56 127 ARG A O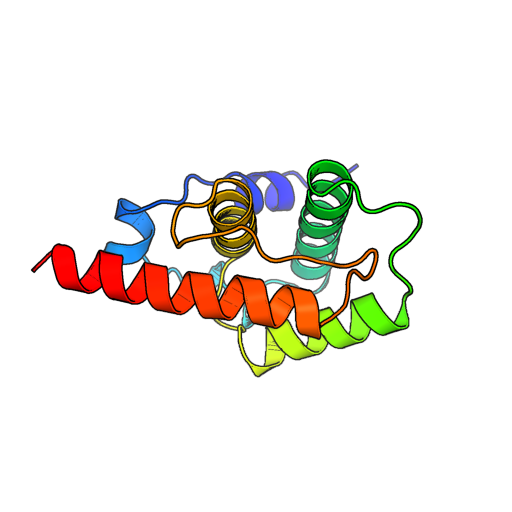 1
ATOM 1053 N N . PHE A 1 128 ? -18.214 2.048 17.624 1.00 50.69 128 PHE A N 1
ATOM 1054 C CA . PHE A 1 128 ? -19.567 1.754 18.090 1.00 50.69 128 PHE A CA 1
ATOM 1055 C C . PHE A 1 128 ? -19.509 1.114 19.480 1.00 50.69 128 PHE A C 1
ATOM 1057 O O . PHE A 1 128 ? -20.538 1.197 20.181 1.00 50.69 128 PHE A O 1
#

Foldseek 3Di:
DQDPVLVCQQPPDDDLCCLAPDQDQCQFLLNDDPVSSLSLLVVLVVVLCVVLVQDDDQDPVQVVQLSCLCVPPVRSAGSNRLSVLSVCLPVQVQHHRQDQVSHDHNVSSVVSVVSSVVVSVVSNVVVD

Secondary structure (DSSP, 8-state):
---HHHHHHHHS--SHHHHHH---GGGBTTTS-HHHHHHHHHHHHHHHHHHTT--SPPPHHHHHHHHHHHHHTSTT-BHHHHHHHHHHHHTTBTBSPPP-TT--SHHHHHHHHHHHHHHHHHHHHTT-

pLDDT: mean 92.94, std 7.02, range [50.69, 98.56]

Radius of gyration: 14.12 Å; Cα contacts (8 Å, |Δi|>4): 118; chains: 1; bounding box: 38×30×34 Å